Protein AF-A0A7T0C1B1-F1 (afdb_monomer)

Structure (mmCIF, N/CA/C/O backbone):
data_AF-A0A7T0C1B1-F1
#
_entry.id   AF-A0A7T0C1B1-F1
#
loop_
_atom_site.group_PDB
_atom_site.id
_atom_site.type_symbol
_atom_site.label_atom_id
_atom_site.label_alt_id
_atom_site.label_comp_id
_atom_site.label_asym_id
_atom_site.label_entity_id
_atom_site.label_seq_id
_atom_site.pdbx_PDB_ins_code
_atom_site.Cartn_x
_atom_site.Cartn_y
_atom_site.Cartn_z
_atom_site.occupancy
_atom_site.B_iso_or_equiv
_atom_site.auth_seq_id
_atom_site.auth_comp_id
_atom_site.auth_asym_id
_atom_site.auth_atom_id
_atom_site.pdbx_PDB_model_num
ATOM 1 N N . MET A 1 1 ? 13.577 -44.295 -44.051 1.00 53.91 1 MET A N 1
ATOM 2 C CA . MET A 1 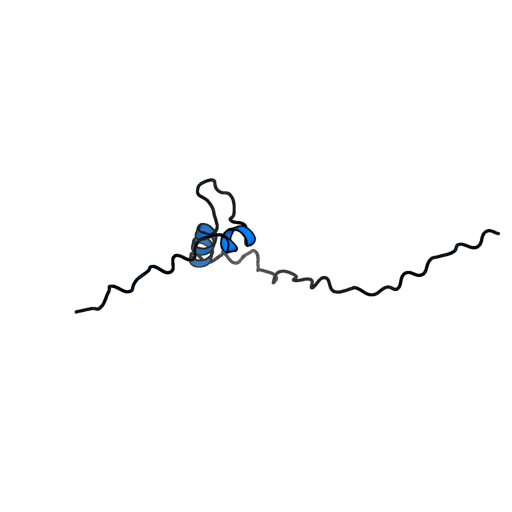1 ? 14.484 -43.347 -43.374 1.00 53.91 1 MET A CA 1
ATOM 3 C C . MET A 1 1 ? 13.984 -41.934 -43.627 1.00 53.91 1 MET A C 1
ATOM 5 O O . MET A 1 1 ? 13.960 -41.532 -44.780 1.00 53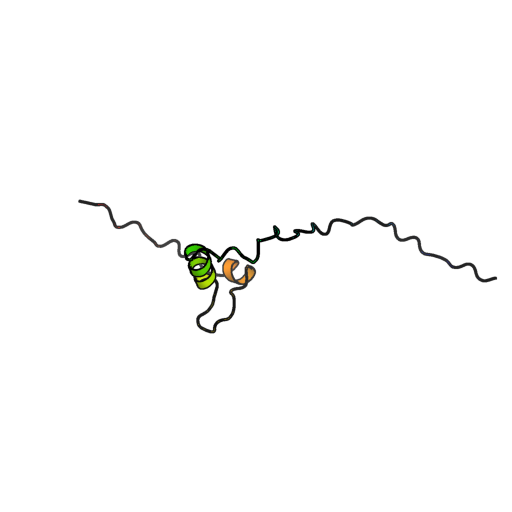.91 1 MET A O 1
ATOM 9 N N . GLY A 1 2 ? 13.548 -41.214 -42.593 1.00 60.81 2 GLY A N 1
ATOM 10 C CA . GLY A 1 2 ? 13.268 -39.777 -42.663 1.00 60.81 2 GLY A CA 1
ATOM 11 C C . GLY A 1 2 ? 14.232 -39.062 -41.725 1.00 60.81 2 GLY A C 1
ATOM 12 O O . GLY A 1 2 ? 14.297 -39.405 -40.548 1.00 60.81 2 GLY A O 1
ATOM 13 N N . ILE A 1 3 ? 15.041 -38.157 -42.269 1.00 72.50 3 ILE A N 1
ATOM 14 C CA . ILE A 1 3 ? 16.022 -37.373 -41.518 1.00 72.50 3 ILE A CA 1
ATOM 15 C C . ILE A 1 3 ? 15.246 -36.268 -40.802 1.00 72.50 3 ILE A C 1
ATOM 17 O O . ILE A 1 3 ? 14.646 -35.408 -41.441 1.00 72.50 3 ILE A O 1
ATOM 21 N N . TRP A 1 4 ? 15.230 -36.335 -39.474 1.00 62.00 4 TRP A N 1
ATOM 22 C CA . TRP A 1 4 ? 14.690 -35.302 -38.603 1.00 62.00 4 TRP A CA 1
ATOM 23 C C . TRP A 1 4 ? 15.583 -34.066 -38.703 1.00 62.00 4 TRP A C 1
ATOM 25 O O . TRP A 1 4 ? 16.699 -34.058 -38.185 1.00 62.00 4 TRP A O 1
ATOM 35 N N . LEU A 1 5 ? 15.103 -33.022 -39.378 1.00 68.69 5 LEU A N 1
ATOM 36 C CA . LEU A 1 5 ? 15.686 -31.689 -39.271 1.00 68.69 5 LEU A CA 1
ATOM 37 C C . LEU A 1 5 ? 15.318 -31.127 -37.894 1.00 68.69 5 LEU A C 1
ATOM 39 O O . LEU A 1 5 ? 14.336 -30.406 -37.740 1.00 68.69 5 LEU A O 1
ATOM 43 N N . PHE A 1 6 ? 16.113 -31.486 -36.885 1.00 65.38 6 PHE A N 1
ATOM 44 C CA . PHE A 1 6 ? 16.227 -30.685 -35.675 1.00 65.38 6 PHE A CA 1
ATOM 45 C C . PHE A 1 6 ? 16.791 -29.332 -36.100 1.00 65.38 6 PHE A C 1
ATOM 47 O O . PHE A 1 6 ? 17.993 -29.194 -36.338 1.00 65.38 6 PHE A O 1
ATOM 54 N N . LEU A 1 7 ? 15.913 -28.335 -36.231 1.00 64.31 7 LEU A N 1
ATOM 55 C CA . LEU A 1 7 ? 16.340 -26.946 -36.198 1.00 64.31 7 LEU A CA 1
ATOM 56 C C . LEU A 1 7 ? 16.918 -26.705 -34.804 1.00 64.31 7 LEU A C 1
ATOM 58 O O . LEU A 1 7 ? 16.209 -26.482 -33.826 1.00 64.31 7 LEU A O 1
ATOM 62 N N . SER A 1 8 ? 18.236 -26.855 -34.760 1.00 65.38 8 SER A N 1
ATOM 63 C CA . SER A 1 8 ? 19.156 -26.405 -33.735 1.00 65.38 8 SER A CA 1
ATOM 64 C C . SER A 1 8 ? 18.877 -24.936 -33.426 1.00 65.38 8 SER A C 1
ATOM 66 O O . SER A 1 8 ? 19.452 -24.049 -34.054 1.00 65.38 8 SER A O 1
ATOM 68 N N . SER A 1 9 ? 17.987 -24.683 -32.468 1.00 60.97 9 SER A N 1
ATOM 69 C CA . SER A 1 9 ? 17.905 -23.379 -31.827 1.00 60.97 9 SER A CA 1
ATOM 70 C C . SER A 1 9 ? 18.961 -23.356 -30.722 1.00 60.97 9 SER A C 1
ATOM 72 O O . SER A 1 9 ? 18.944 -24.247 -29.866 1.00 60.97 9 SER A O 1
ATOM 74 N N . PRO A 1 10 ? 19.924 -22.420 -30.755 1.00 59.78 10 PRO A N 1
ATOM 75 C CA . PRO A 1 10 ? 20.947 -22.346 -29.731 1.00 59.78 10 PRO A CA 1
ATOM 76 C C . PRO A 1 10 ? 20.295 -22.097 -28.372 1.00 59.78 10 PRO A C 1
ATOM 78 O O . PRO A 1 10 ? 19.562 -21.132 -28.169 1.00 59.78 10 PRO A O 1
ATOM 81 N N . ALA A 1 11 ? 20.610 -22.987 -27.434 1.00 63.59 11 ALA A N 1
ATOM 82 C CA . ALA A 1 11 ? 20.530 -22.713 -26.016 1.00 63.59 11 ALA A CA 1
ATOM 83 C C . ALA A 1 11 ? 21.397 -21.483 -25.709 1.00 63.59 11 ALA A C 1
ATOM 85 O O . ALA A 1 11 ? 22.620 -21.601 -25.652 1.00 63.59 11 ALA A O 1
ATOM 86 N N . ASN A 1 12 ? 20.782 -20.308 -25.555 1.00 60.47 12 ASN A N 1
ATOM 87 C CA . ASN A 1 12 ? 21.316 -19.229 -24.722 1.00 60.47 12 ASN A CA 1
ATOM 88 C C . ASN A 1 12 ? 20.307 -18.087 -24.538 1.00 60.47 12 ASN A C 1
ATOM 90 O O . ASN A 1 12 ? 20.235 -17.165 -25.343 1.00 60.47 12 ASN A O 1
ATOM 94 N N . ALA A 1 13 ? 19.539 -18.182 -23.457 1.00 53.62 13 ALA A N 1
ATOM 95 C CA . ALA A 1 13 ? 19.131 -17.054 -22.623 1.00 53.62 13 ALA A CA 1
ATOM 96 C C . ALA A 1 13 ? 18.643 -17.637 -21.287 1.00 53.62 13 ALA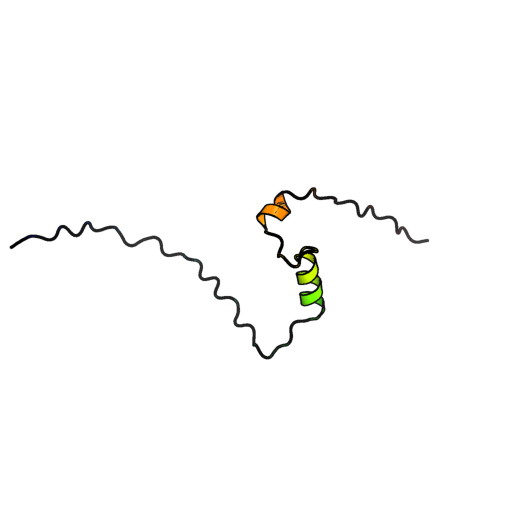 A C 1
ATOM 98 O O . ALA A 1 13 ? 17.472 -17.554 -20.930 1.00 53.62 13 ALA A O 1
ATOM 99 N N . GLN A 1 14 ? 19.547 -18.320 -20.579 1.00 56.59 14 GLN A N 1
ATOM 100 C CA . GLN A 1 14 ? 19.441 -18.350 -19.127 1.00 56.59 14 GLN A CA 1
ATOM 101 C C . GLN A 1 14 ? 19.896 -16.976 -18.653 1.00 56.59 14 GLN A C 1
ATOM 103 O O . GLN A 1 14 ? 21.064 -16.654 -18.819 1.00 56.59 14 GLN A O 1
ATOM 108 N N . GLU A 1 15 ? 18.974 -16.184 -18.126 1.00 51.12 15 GLU A N 1
ATOM 109 C CA . GLU A 1 15 ? 19.105 -15.641 -16.775 1.00 51.12 15 GLU A CA 1
ATOM 110 C C . GLU A 1 15 ? 17.723 -15.128 -16.365 1.00 51.12 15 GLU A C 1
ATOM 112 O O . GLU A 1 15 ? 17.434 -13.936 -16.339 1.00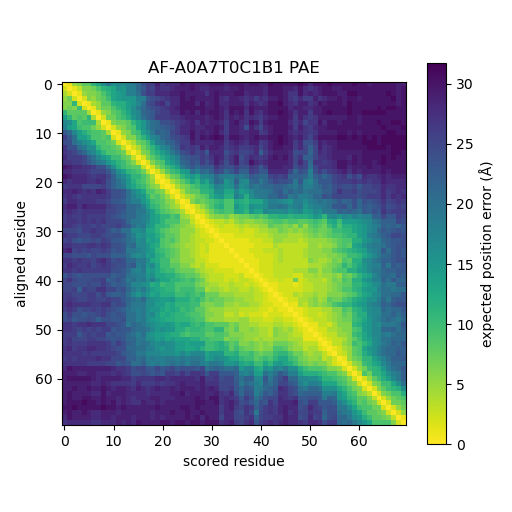 51.12 15 GLU A O 1
ATOM 117 N N . SER A 1 16 ? 16.817 -16.063 -16.065 1.00 54.25 16 SER A N 1
ATOM 118 C CA . SER A 1 16 ? 15.891 -15.785 -14.975 1.00 54.25 16 SER A CA 1
ATOM 119 C C . SER A 1 16 ? 16.807 -15.575 -13.780 1.00 54.25 16 SER A C 1
ATOM 121 O O . SER A 1 16 ? 17.398 -16.541 -13.296 1.00 54.25 16 SER A O 1
ATOM 123 N N . VAL A 1 17 ? 17.036 -14.320 -13.396 1.00 47.59 17 VAL A N 1
ATOM 124 C CA . VAL A 1 17 ? 17.608 -14.017 -12.092 1.00 47.59 17 VAL A CA 1
ATOM 125 C C . VAL A 1 17 ? 16.573 -14.572 -11.129 1.00 47.59 17 VAL A C 1
ATOM 127 O O . VAL A 1 17 ? 15.524 -13.974 -10.899 1.00 47.59 17 VAL A O 1
ATOM 130 N N . ASP A 1 18 ? 16.800 -15.813 -10.720 1.00 52.91 18 ASP A N 1
ATOM 131 C CA . ASP A 1 18 ? 16.084 -16.471 -9.653 1.00 52.91 18 ASP A CA 1
ATOM 132 C C . ASP A 1 18 ? 16.437 -15.656 -8.414 1.00 52.91 18 ASP A C 1
ATOM 134 O O . ASP A 1 18 ? 17.423 -15.900 -7.721 1.00 52.91 18 ASP A O 1
ATOM 138 N N . ALA A 1 19 ? 15.679 -14.583 -8.202 1.00 62.72 19 ALA A N 1
ATOM 139 C CA . ALA A 1 19 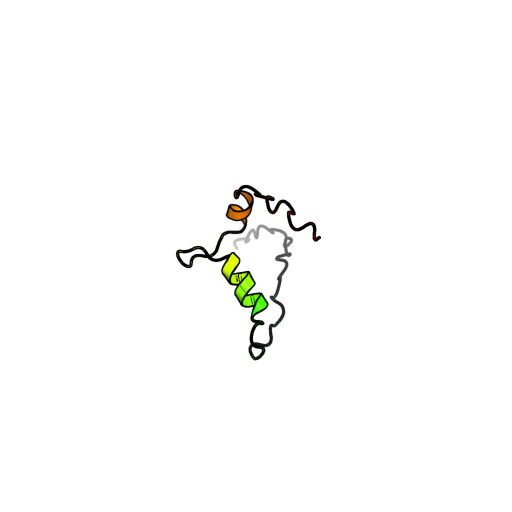? 15.517 -13.996 -6.897 1.00 62.72 19 ALA A CA 1
ATOM 140 C C . ALA A 1 19 ? 14.751 -15.039 -6.080 1.00 62.72 19 ALA A C 1
ATOM 142 O O . ALA A 1 19 ? 13.559 -14.880 -5.826 1.00 62.72 19 ALA A O 1
ATOM 143 N N . ALA A 1 20 ? 15.419 -16.147 -5.734 1.00 58.56 20 ALA A N 1
ATOM 144 C CA . ALA A 1 20 ? 14.994 -16.977 -4.630 1.00 58.56 20 ALA A CA 1
ATOM 145 C C . ALA A 1 20 ? 14.780 -15.999 -3.470 1.00 58.56 20 ALA A C 1
ATOM 147 O O . ALA A 1 20 ? 15.740 -15.313 -3.088 1.00 58.56 20 ALA A O 1
ATOM 148 N N . PRO A 1 21 ? 13.539 -15.828 -2.975 1.00 63.72 21 PRO A N 1
ATOM 149 C CA . PRO A 1 21 ? 13.325 -14.974 -1.825 1.00 63.72 21 PRO A CA 1
ATOM 150 C C . PRO A 1 21 ? 14.246 -15.496 -0.717 1.00 63.72 21 PRO A C 1
ATOM 152 O O . PRO A 1 21 ? 14.385 -16.718 -0.589 1.00 63.72 21 PRO A O 1
ATOM 155 N N . PRO A 1 22 ? 14.932 -14.615 0.033 1.00 64.75 22 PRO A N 1
ATOM 156 C CA . PRO A 1 22 ? 15.727 -15.060 1.168 1.00 64.75 22 PRO A CA 1
ATOM 157 C C . PRO A 1 22 ? 14.839 -15.968 2.018 1.00 64.75 22 PRO A C 1
AT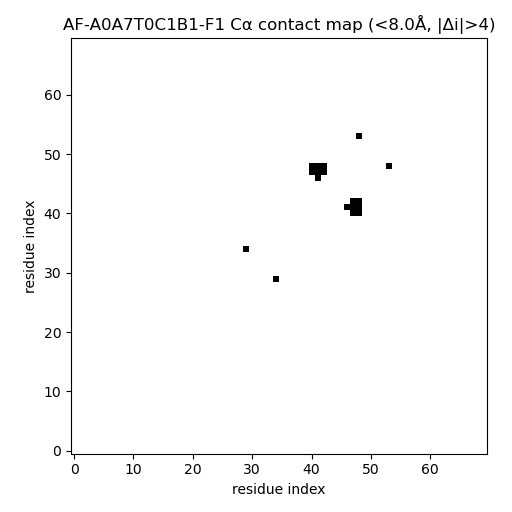OM 159 O O . PRO A 1 22 ? 13.696 -15.597 2.300 1.00 64.75 22 PRO A O 1
ATOM 162 N N . GLU A 1 23 ? 15.328 -17.172 2.340 1.00 59.31 23 GLU A N 1
ATOM 163 C CA . GLU A 1 23 ? 14.616 -18.114 3.202 1.00 59.31 23 GLU A CA 1
ATOM 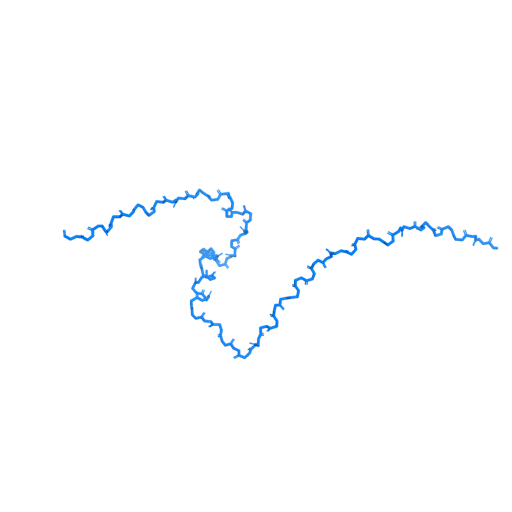164 C C . GLU A 1 23 ? 14.305 -17.385 4.509 1.00 59.31 23 GLU A C 1
ATOM 166 O O . GLU A 1 23 ? 15.168 -17.181 5.358 1.00 59.31 23 GLU A O 1
ATOM 171 N N . THR A 1 24 ? 13.080 -16.877 4.599 1.00 62.91 24 THR A N 1
ATOM 172 C CA . THR A 1 24 ? 12.584 -16.178 5.771 1.00 62.91 24 THR A CA 1
ATOM 173 C C . THR A 1 24 ? 12.177 -17.291 6.710 1.00 62.91 24 THR A C 1
ATOM 175 O O . THR A 1 24 ? 11.290 -18.074 6.365 1.00 62.91 24 THR A O 1
ATOM 178 N N . ASP 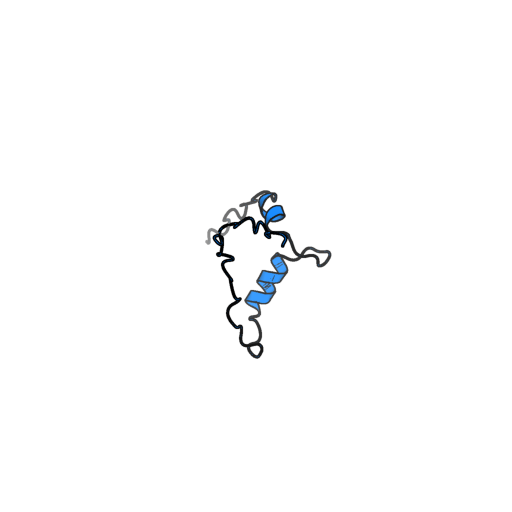A 1 25 ? 12.876 -17.424 7.837 1.00 71.56 25 ASP A N 1
ATOM 179 C CA . ASP A 1 25 ? 12.542 -18.399 8.869 1.00 71.56 25 ASP A CA 1
ATOM 180 C C . ASP A 1 25 ? 11.046 -18.236 9.202 1.00 71.56 25 ASP A C 1
ATOM 182 O O . ASP A 1 25 ? 10.657 -17.213 9.765 1.00 71.56 25 ASP A O 1
ATOM 186 N N . PRO A 1 26 ? 10.167 -19.202 8.867 1.00 65.25 26 PRO A N 1
ATOM 187 C CA . PRO A 1 26 ? 8.715 -19.032 9.007 1.00 65.25 26 PRO A CA 1
ATOM 188 C C . PRO A 1 26 ? 8.262 -18.985 10.476 1.00 65.25 26 PRO A C 1
ATOM 190 O O . PRO A 1 26 ? 7.072 -18.869 10.762 1.00 65.25 26 PRO A O 1
ATOM 193 N N . THR A 1 27 ? 9.210 -19.134 11.404 1.00 69.94 27 THR A N 1
ATOM 194 C CA . THR A 1 27 ? 9.021 -19.053 12.854 1.00 69.94 27 THR A CA 1
ATOM 195 C C . THR A 1 27 ? 9.241 -17.631 13.377 1.00 69.94 27 THR A C 1
ATOM 197 O O . THR A 1 27 ? 8.805 -17.325 14.484 1.00 69.94 27 THR A O 1
ATOM 200 N N . GLU A 1 28 ? 9.925 -16.769 12.622 1.00 81.44 28 GLU A N 1
ATOM 201 C CA . GLU A 1 28 ? 10.162 -15.388 13.028 1.00 81.44 28 GLU A CA 1
ATOM 202 C C . GLU A 1 28 ? 8.918 -14.554 12.699 1.00 81.44 28 GLU A C 1
ATOM 204 O O . GLU A 1 28 ? 8.515 -14.429 11.542 1.00 81.44 28 GLU A O 1
ATOM 209 N N . GLU A 1 29 ? 8.248 -14.042 13.734 1.00 86.81 29 GLU A N 1
ATOM 210 C CA . GLU A 1 29 ? 7.093 -13.168 13.540 1.00 86.81 29 GLU A CA 1
ATOM 211 C C . GLU A 1 29 ? 7.550 -11.865 12.864 1.00 86.81 29 GLU A C 1
ATOM 213 O O . GLU A 1 29 ? 8.554 -11.280 13.284 1.00 86.81 29 GLU A O 1
ATOM 218 N N . PRO A 1 30 ? 6.831 -11.382 11.833 1.00 87.06 30 PRO A N 1
ATOM 219 C CA . PRO A 1 30 ? 7.174 -10.125 11.188 1.00 87.06 30 PRO A CA 1
ATOM 220 C C . PRO A 1 30 ? 7.122 -8.982 12.203 1.00 87.06 30 PRO A C 1
ATOM 222 O O . PRO A 1 30 ? 6.267 -8.946 13.093 1.00 87.06 30 PRO A O 1
ATOM 225 N N . SER A 1 31 ? 8.032 -8.019 12.061 1.00 91.50 31 SER A N 1
ATOM 226 C CA . SER A 1 31 ? 8.022 -6.839 12.918 1.00 91.50 31 SER A CA 1
ATOM 227 C C . SER A 1 31 ? 6.742 -6.025 12.701 1.00 91.50 31 SER A C 1
ATOM 229 O O . SER A 1 31 ? 6.204 -5.945 11.596 1.00 91.50 31 SER A O 1
ATOM 231 N N . ILE A 1 32 ? 6.260 -5.378 13.765 1.00 91.81 32 ILE A N 1
ATOM 232 C CA . ILE A 1 32 ? 5.074 -4.511 13.695 1.00 91.81 32 ILE A CA 1
ATOM 233 C C . ILE A 1 32 ? 5.266 -3.371 12.680 1.00 91.81 32 ILE A C 1
ATOM 235 O O . ILE A 1 32 ? 4.338 -3.025 11.965 1.00 91.81 32 ILE A O 1
ATOM 239 N N . GLU A 1 33 ? 6.489 -2.842 12.583 1.00 91.19 33 GLU A N 1
ATOM 240 C CA . GLU A 1 33 ? 6.873 -1.794 11.632 1.00 91.19 33 GLU A CA 1
ATOM 241 C C . GLU A 1 33 ? 6.746 -2.275 10.183 1.00 91.19 33 GLU A C 1
ATOM 243 O O . GLU A 1 33 ? 6.249 -1.548 9.331 1.00 91.19 33 GLU A O 1
ATOM 248 N N . PHE A 1 34 ? 7.131 -3.524 9.904 1.00 88.38 34 PHE A N 1
ATOM 249 C CA . PHE A 1 34 ? 6.983 -4.100 8.572 1.00 88.38 34 PHE A CA 1
ATOM 250 C C . PHE A 1 34 ? 5.509 -4.279 8.188 1.00 88.38 34 PHE A C 1
ATOM 252 O O . PHE A 1 34 ? 5.137 -4.028 7.046 1.00 88.38 34 PHE A O 1
ATOM 259 N N . LEU A 1 35 ? 4.654 -4.676 9.134 1.00 90.38 35 LEU A N 1
ATOM 260 C CA . LEU A 1 35 ? 3.212 -4.788 8.893 1.00 90.38 35 LEU A CA 1
ATOM 261 C C . LEU A 1 35 ? 2.549 -3.423 8.666 1.00 90.38 35 LEU A C 1
ATOM 263 O O . LEU A 1 35 ? 1.683 -3.319 7.801 1.00 90.38 35 LEU A O 1
ATOM 267 N N . ASP A 1 36 ? 2.961 -2.398 9.415 1.00 89.38 36 ASP A N 1
ATOM 268 C CA . ASP A 1 36 ? 2.499 -1.015 9.235 1.00 89.38 36 ASP A CA 1
ATOM 269 C C . ASP A 1 36 ? 2.879 -0.495 7.844 1.00 89.38 36 ASP A C 1
ATOM 271 O O . ASP A 1 36 ? 2.010 -0.043 7.100 1.00 89.38 36 ASP A O 1
ATOM 275 N N . PHE A 1 37 ? 4.137 -0.713 7.440 1.00 90.06 37 PHE A N 1
ATOM 276 C CA . PHE A 1 37 ? 4.608 -0.407 6.093 1.00 90.06 37 PHE A CA 1
ATOM 277 C C . PHE A 1 37 ? 3.748 -1.087 5.026 1.00 90.06 37 PHE A C 1
ATOM 279 O O . PHE A 1 37 ? 3.277 -0.411 4.125 1.00 90.06 37 PHE A O 1
ATOM 286 N N . LEU A 1 38 ? 3.482 -2.396 5.120 1.00 88.88 38 LEU A N 1
ATOM 287 C CA . LEU A 1 38 ? 2.637 -3.092 4.135 1.00 88.88 38 LEU A CA 1
ATOM 288 C C . LEU A 1 38 ? 1.198 -2.553 4.088 1.00 88.88 38 LEU A C 1
ATOM 290 O O . LEU A 1 38 ? 0.571 -2.594 3.030 1.00 88.88 38 LEU A O 1
ATOM 294 N N . GLY A 1 39 ? 0.690 -2.024 5.202 1.00 88.06 39 GLY A N 1
ATOM 295 C CA . GLY A 1 39 ? -0.601 -1.344 5.253 1.00 88.06 39 GLY A CA 1
ATOM 296 C C . GLY A 1 39 ? -0.655 -0.091 4.376 1.00 88.06 39 GLY A C 1
ATOM 297 O O . GLY A 1 39 ? -1.691 0.169 3.770 1.00 88.06 39 GLY A O 1
ATOM 298 N N . GLU A 1 40 ? 0.454 0.641 4.224 1.00 87.94 40 GLU A N 1
ATOM 299 C CA . GLU A 1 40 ? 0.528 1.826 3.350 1.00 87.94 40 GLU A CA 1
ATOM 300 C C . GLU A 1 40 ? 0.390 1.482 1.857 1.00 87.94 40 GLU A C 1
ATOM 302 O O . GLU A 1 40 ? 0.022 2.337 1.051 1.00 87.94 40 GLU A O 1
ATOM 307 N N . TRP A 1 41 ? 0.664 0.228 1.480 1.00 87.38 41 TRP A N 1
ATOM 308 C CA . TRP A 1 41 ? 0.542 -0.269 0.105 1.00 87.38 41 TRP A CA 1
ATOM 309 C C . TRP A 1 41 ? -0.824 -0.897 -0.172 1.00 87.38 41 TRP A C 1
ATOM 311 O O . TRP A 1 41 ? -1.085 -1.313 -1.301 1.00 87.38 41 TRP A O 1
ATOM 321 N N . GLN A 1 42 ? -1.694 -0.993 0.833 1.00 89.44 42 GLN A N 1
ATOM 322 C CA . GLN A 1 42 ? -3.039 -1.528 0.691 1.00 89.44 42 GLN A CA 1
ATOM 323 C C . GLN A 1 42 ? -4.051 -0.389 0.504 1.00 89.44 42 GLN A C 1
ATOM 325 O O . GLN A 1 42 ? -4.040 0.617 1.207 1.00 89.44 42 GLN A O 1
ATOM 330 N N . THR A 1 43 ? -4.950 -0.557 -0.457 1.00 87.62 43 THR A N 1
ATOM 331 C CA . THR A 1 43 ? -6.075 0.350 -0.713 1.00 87.62 43 THR A CA 1
ATOM 332 C C . THR A 1 43 ? -7.173 0.201 0.346 1.00 87.62 43 THR A C 1
ATOM 334 O O . THR A 1 43 ? -7.247 -0.802 1.056 1.00 87.62 43 THR A O 1
ATOM 337 N N . GLU A 1 44 ? -8.094 1.167 0.415 1.00 87.31 44 GLU A N 1
ATOM 338 C CA . GLU A 1 44 ? -9.254 1.127 1.327 1.00 87.31 44 GLU A CA 1
ATOM 339 C C . GLU A 1 44 ? -10.174 -0.090 1.093 1.00 87.31 44 GLU A C 1
ATOM 341 O O . GLU A 1 44 ? -10.935 -0.484 1.978 1.00 87.31 44 GLU A O 1
ATOM 346 N N . GLU A 1 45 ? -10.094 -0.701 -0.091 1.00 89.94 45 GLU A N 1
ATOM 347 C CA . GLU A 1 45 ? -10.854 -1.887 -0.500 1.00 89.94 45 GLU A CA 1
ATOM 348 C C . GLU A 1 45 ? -10.151 -3.203 -0.112 1.00 89.94 45 GLU A C 1
ATOM 350 O O . GLU A 1 45 ? -10.759 -4.274 -0.166 1.00 89.94 45 GLU A O 1
ATOM 355 N N . GLY A 1 46 ? -8.896 -3.127 0.345 1.00 87.94 46 GLY A N 1
ATOM 356 C CA . GLY A 1 46 ? -8.068 -4.275 0.714 1.00 87.94 46 GLY A CA 1
ATOM 357 C C . GLY A 1 46 ? -7.193 -4.817 -0.423 1.00 87.94 46 GLY A C 1
ATOM 358 O O . GLY A 1 46 ? -6.415 -5.749 -0.192 1.00 87.94 46 GLY A O 1
ATOM 359 N N . ASP A 1 47 ? -7.282 -4.237 -1.621 1.00 90.44 47 ASP A N 1
ATOM 360 C CA . ASP A 1 47 ? -6.423 -4.551 -2.765 1.00 90.44 47 ASP A CA 1
ATOM 361 C C . ASP A 1 47 ? -5.039 -3.910 -2.617 1.00 90.44 47 ASP A C 1
ATOM 363 O O . ASP A 1 47 ? -4.894 -2.849 -2.014 1.00 90.44 47 ASP A O 1
ATOM 367 N N . TRP A 1 48 ? -4.012 -4.554 -3.166 1.00 90.31 48 TRP A N 1
ATOM 368 C CA . TRP A 1 48 ? -2.632 -4.069 -3.115 1.00 90.31 48 TRP A CA 1
ATOM 369 C C . TRP A 1 48 ? -2.368 -3.089 -4.259 1.00 90.31 48 TRP A C 1
ATOM 371 O O . TRP A 1 48 ? -2.728 -3.377 -5.400 1.00 90.31 48 TRP A O 1
ATOM 381 N N . LEU A 1 49 ? -1.713 -1.966 -3.961 1.00 88.12 49 LEU A N 1
ATOM 382 C CA . LEU A 1 49 ? -1.286 -0.985 -4.959 1.00 88.12 49 LEU A CA 1
ATOM 383 C C . LEU A 1 49 ? -0.262 -1.603 -5.915 1.00 88.12 49 LEU A C 1
ATOM 385 O O . LEU A 1 49 ? 0.744 -2.175 -5.479 1.00 88.12 49 LEU A O 1
ATOM 389 N N . ASP A 1 50 ? -0.483 -1.448 -7.222 1.00 86.31 50 ASP A N 1
ATOM 390 C CA . ASP A 1 50 ? 0.480 -1.905 -8.216 1.00 86.31 50 ASP A CA 1
ATOM 391 C C . ASP A 1 50 ? 1.676 -0.930 -8.310 1.00 86.31 50 ASP A C 1
ATOM 393 O O . ASP A 1 50 ? 1.497 0.294 -8.343 1.00 86.31 50 ASP A O 1
ATOM 397 N N . PRO A 1 51 ? 2.925 -1.429 -8.400 1.00 81.56 51 PRO A N 1
ATOM 398 C CA . PRO A 1 51 ? 4.101 -0.574 -8.546 1.00 81.56 51 PRO A CA 1
ATOM 399 C C . PRO A 1 51 ? 4.042 0.393 -9.741 1.00 81.56 51 PRO A C 1
ATOM 401 O O . PRO A 1 51 ? 4.627 1.477 -9.679 1.00 81.56 51 PRO A O 1
ATOM 404 N N . ALA A 1 52 ? 3.357 0.037 -10.832 1.00 83.81 52 ALA A N 1
ATOM 405 C CA . ALA A 1 52 ? 3.171 0.925 -11.979 1.00 83.81 52 ALA A CA 1
ATOM 406 C C . ALA A 1 52 ? 2.122 2.019 -11.712 1.00 83.81 52 ALA A C 1
ATOM 408 O O . ALA A 1 52 ? 2.214 3.111 -12.283 1.00 83.81 52 ALA A O 1
ATOM 409 N N . GLU A 1 53 ? 1.157 1.768 -10.826 1.00 80.94 53 GLU A N 1
ATOM 410 C CA . GLU A 1 53 ? 0.171 2.764 -10.395 1.00 80.94 53 GLU A CA 1
ATOM 411 C C . GLU A 1 53 ? 0.806 3.826 -9.495 1.00 80.94 53 GLU A C 1
ATOM 413 O O . GLU A 1 53 ? 0.509 5.012 -9.649 1.00 80.94 53 GLU A O 1
ATOM 418 N N . LEU A 1 54 ? 1.771 3.445 -8.652 1.00 77.06 54 LEU A N 1
ATOM 419 C CA . LEU A 1 54 ? 2.553 4.393 -7.847 1.00 77.06 54 LEU A CA 1
ATOM 420 C C . LEU A 1 54 ? 3.314 5.413 -8.693 1.00 77.06 54 LEU A C 1
ATOM 422 O O . LEU A 1 54 ? 3.390 6.582 -8.324 1.00 77.06 54 LEU A O 1
ATOM 426 N N . ALA A 1 55 ? 3.835 5.003 -9.853 1.00 78.25 55 ALA A N 1
ATOM 427 C CA . ALA A 1 55 ? 4.502 5.918 -10.780 1.00 78.25 55 ALA A CA 1
ATOM 428 C C . ALA A 1 55 ? 3.551 6.980 -11.367 1.00 78.25 55 ALA A C 1
ATOM 430 O O . ALA A 1 55 ? 4.008 7.995 -11.896 1.00 78.25 55 ALA A O 1
ATOM 431 N N . SER A 1 56 ? 2.240 6.741 -11.286 1.00 73.31 56 SER A N 1
ATOM 432 C CA . SER A 1 56 ? 1.195 7.641 -11.774 1.00 73.31 56 SER A CA 1
ATOM 433 C C . SER A 1 56 ? 0.605 8.526 -10.672 1.00 73.31 56 SER A C 1
ATOM 435 O O . SER A 1 56 ? -0.139 9.460 -10.984 1.00 73.31 56 SER A O 1
ATOM 437 N N . LEU A 1 57 ? 0.929 8.268 -9.399 1.00 71.81 57 LEU A N 1
ATOM 438 C CA . LEU A 1 57 ? 0.501 9.127 -8.303 1.00 71.81 57 LEU A CA 1
ATOM 439 C C . LEU A 1 57 ? 1.277 10.450 -8.350 1.00 71.81 57 LEU A C 1
ATOM 441 O O . LEU A 1 57 ? 2.497 10.451 -8.542 1.00 71.81 57 LEU A O 1
ATOM 445 N N . PRO A 1 58 ? 0.603 11.600 -8.175 1.00 69.06 58 PRO A N 1
ATOM 446 C CA . PRO A 1 58 ? 1.305 12.861 -8.023 1.00 69.06 58 PRO A CA 1
ATOM 447 C C . PRO A 1 58 ? 2.183 12.761 -6.773 1.00 69.06 58 PRO A C 1
ATOM 449 O O . PRO A 1 58 ? 1.665 12.588 -5.669 1.00 69.06 58 PRO A O 1
ATOM 452 N N . LEU A 1 59 ? 3.504 12.864 -6.955 1.00 64.31 59 LEU A N 1
ATOM 453 C CA . LEU A 1 59 ? 4.475 13.027 -5.873 1.00 64.31 59 LEU A CA 1
ATOM 454 C C . LEU A 1 59 ? 4.129 14.319 -5.133 1.00 64.31 59 LEU A C 1
ATOM 456 O O . LEU A 1 59 ? 4.621 15.397 -5.462 1.00 64.31 59 LEU A O 1
ATOM 460 N N . THR A 1 60 ? 3.216 14.221 -4.177 1.00 61.09 60 THR A N 1
ATOM 461 C CA . THR A 1 60 ? 2.840 15.339 -3.325 1.00 61.09 60 THR A CA 1
ATOM 462 C C . THR A 1 60 ? 3.849 15.337 -2.190 1.00 61.09 60 THR A C 1
ATOM 464 O O . THR A 1 60 ? 3.584 14.877 -1.084 1.00 61.09 60 THR A O 1
ATOM 467 N N . ASP A 1 61 ? 5.058 15.794 -2.512 1.00 60.03 61 ASP A N 1
ATOM 468 C CA . ASP A 1 61 ? 6.101 16.139 -1.549 1.00 60.03 61 ASP A CA 1
ATOM 469 C C . ASP A 1 61 ? 5.705 17.479 -0.896 1.00 60.03 61 ASP A C 1
ATOM 471 O O . ASP A 1 61 ? 6.313 18.522 -1.103 1.00 60.03 61 ASP A O 1
ATOM 475 N N . GLU A 1 62 ? 4.582 17.477 -0.175 1.00 59.28 62 GLU A N 1
ATOM 476 C CA . GLU A 1 62 ? 4.121 18.598 0.650 1.00 59.28 62 GLU A CA 1
ATOM 477 C C . GLU A 1 62 ? 3.894 18.103 2.082 1.00 59.28 62 GLU A C 1
ATOM 479 O O . GLU A 1 62 ? 2.816 18.202 2.663 1.00 59.28 62 GLU A O 1
ATOM 484 N N . LYS A 1 63 ? 4.959 17.586 2.697 1.00 54.12 63 LYS A N 1
ATOM 485 C CA . LYS A 1 63 ? 5.213 17.907 4.105 1.00 54.12 63 LYS A CA 1
ATOM 486 C C . LYS A 1 63 ? 6.265 19.003 4.133 1.00 54.12 63 LYS A C 1
ATOM 488 O O . LYS A 1 63 ? 7.428 18.781 4.455 1.00 54.12 63 LYS A O 1
ATOM 493 N N . GLU A 1 64 ? 5.809 20.197 3.760 1.00 51.50 64 GLU A N 1
ATOM 494 C CA . GLU A 1 64 ? 6.435 21.453 4.146 1.00 51.50 64 GLU A CA 1
ATOM 495 C C . GLU A 1 64 ? 6.727 21.381 5.650 1.00 51.50 64 GLU A C 1
ATOM 497 O O . GLU A 1 64 ? 5.838 21.236 6.493 1.00 51.50 64 GLU A O 1
ATOM 502 N N . SER A 1 65 ? 8.014 21.380 5.967 1.00 54.84 65 SER A N 1
ATOM 503 C CA . SER A 1 65 ? 8.562 21.453 7.306 1.00 54.84 65 SER A CA 1
ATOM 504 C C . SER A 1 65 ? 8.078 22.731 7.990 1.00 54.84 65 SER A C 1
ATOM 506 O O . SER A 1 65 ? 8.692 23.785 7.842 1.00 54.84 65 SER A O 1
ATOM 508 N N . ASN A 1 66 ? 6.996 22.644 8.756 1.00 58.09 66 ASN A N 1
ATOM 509 C CA . ASN A 1 66 ? 6.642 23.657 9.741 1.00 58.09 66 ASN A CA 1
ATOM 510 C C . ASN A 1 66 ? 6.600 23.028 11.138 1.00 58.09 66 ASN A C 1
ATOM 512 O O . ASN A 1 66 ? 5.543 22.878 11.739 1.00 58.09 66 ASN A O 1
ATOM 516 N N . ASP A 1 67 ? 7.773 22.640 11.633 1.00 59.19 67 ASP A N 1
ATOM 517 C CA . ASP A 1 67 ? 8.048 22.597 13.070 1.00 59.19 67 ASP A CA 1
ATOM 518 C C . ASP A 1 67 ? 9.459 23.162 13.286 1.00 59.19 67 ASP A C 1
ATOM 520 O O . ASP A 1 67 ? 10.407 22.476 13.666 1.00 59.19 67 ASP A O 1
ATOM 524 N N . GLU A 1 68 ? 9.630 24.446 12.947 1.00 66.19 68 GLU A N 1
ATOM 525 C CA . GLU A 1 68 ? 10.714 25.223 13.537 1.00 66.19 68 GLU A CA 1
ATOM 526 C C . GLU A 1 68 ? 10.317 25.511 14.986 1.00 66.19 68 GLU A C 1
ATOM 528 O O . GLU A 1 68 ? 9.536 26.408 15.305 1.00 66.19 68 GLU A O 1
ATOM 533 N N . SER A 1 69 ? 10.840 24.663 15.864 1.00 67.69 69 SER A N 1
ATOM 534 C CA . SER A 1 69 ? 10.881 24.860 17.301 1.00 67.69 69 SER A CA 1
ATOM 535 C C . SER A 1 69 ? 11.407 26.262 17.655 1.00 67.69 69 SER A C 1
ATOM 537 O O . SER A 1 69 ? 12.577 26.545 17.390 1.00 67.69 69 SER A O 1
ATOM 539 N N . LYS A 1 70 ? 10.592 27.093 18.327 1.00 48.88 70 LYS A N 1
ATOM 540 C CA . LYS A 1 70 ? 10.860 27.696 19.659 1.00 48.88 70 LYS A CA 1
ATOM 541 C C . LYS A 1 70 ? 9.978 28.903 19.987 1.00 48.88 70 LYS A C 1
ATOM 543 O O . LYS A 1 70 ? 9.935 29.859 19.188 1.00 48.88 70 LYS A O 1
#

Sequence (70 aa):
MGIWLFLSSPANAQESVDAAPPETDPTEEPSIEFLDFLGEWQTEEGDWLDPAELASLPLTDEKESNDESK

pLDDT: mean 71.59, std 13.85, range [47.59, 91.81]

Secondary structure (DSSP, 8-state):
-------------------------TTSPPPHHHHHHHHHTB-TTSPBPPHHHHTTS-------------

Foldseek 3Di:
DDDDPPPPDDPDDDDPVPPVPPPDPPPDDDDPVVVVVQVVQADPVRDGHDPVVVVVDPPPPPPPDPPPDD

Radius of gyration: 24.73 Å; Cα contacts (8 Å, |Δi|>4): 9; chains: 1; bounding box: 32×71×63 Å

Organism: NCBI:txid2705534

Solvent-accessible surface area (backbone atoms only — not comparable to full-atom values): 5148 Å² total; per-residue (Å²): 140,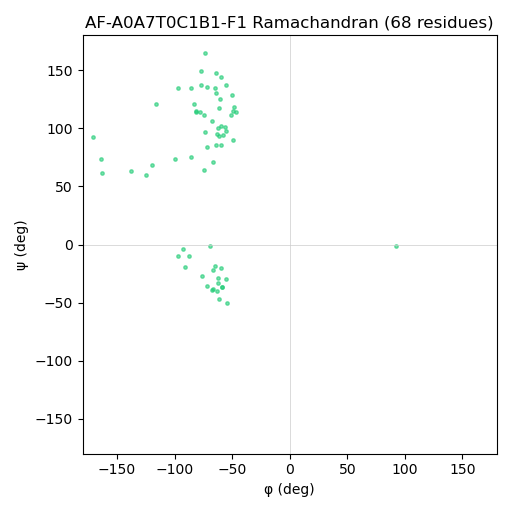80,86,79,82,74,80,80,70,81,92,78,81,87,71,78,78,75,73,69,71,76,87,67,62,89,81,64,77,78,54,70,67,58,55,54,55,55,52,75,45,39,44,99,87,70,48,72,66,51,76,72,56,59,75,68,50,81,83,75,87,71,81,74,86,80,78,82,86,129

Mean predicted aligned error: 17.98 Å